Protein AF-A0A3C0JLB2-F1 (afdb_monomer)

Radius of gyration: 14.55 Å; Cα contacts (8 Å, |Δi|>4): 83; chains: 1; bounding box: 37×25×36 Å

pLDDT: mean 92.27, std 8.95, range [51.0, 98.56]

Foldseek 3Di:
DDDAPDDDDDDDDPQFDDDDFWDDFDQDPVRADVNHTDDGADVLLQVCCCQCVPVVHDSCVVSVHDGNHTNGD

Sequence (73 aa):
TDHGSGGAAFAIGDAVKGGQYGEYPSIKLEDLQHGDLVPNLDFRGLYSTVLEDWLGLDAKPIVKGTFEKPRFL

Solvent-accessible surface area (backbone atoms only — not comparable to full-atom values): 4893 Å² total; per-residue (Å²): 131,87,76,80,69,68,85,85,87,87,84,87,57,93,72,43,54,84,79,85,81,69,76,84,64,65,86,51,78,90,64,30,59,97,82,27,49,55,85,82,67,62,67,58,6,54,50,34,32,47,30,38,76,72,67,71,39,81,31,43,82,76,68,69,50,87,61,74,58,56,79,42,100

Secondary structure (DSSP, 8-state):
------------STT---S--SPPPP-SGGG-BTTBPPP-S-HHHHHHHIIIIIT----HHHHTS--------

Mean predicted aligned error: 3.88 Å

Structure (mmCIF, N/CA/C/O backbone):
data_AF-A0A3C0JLB2-F1
#
_entry.id   AF-A0A3C0JLB2-F1
#
loop_
_atom_site.group_PDB
_atom_site.id
_atom_site.type_symbol
_atom_site.label_atom_id
_atom_site.label_alt_id
_atom_site.label_comp_id
_atom_site.label_asym_id
_atom_site.label_entity_id
_atom_site.label_seq_id
_atom_site.pdbx_PDB_ins_code
_atom_site.Cartn_x
_atom_site.Cartn_y
_atom_site.Cartn_z
_atom_site.occupancy
_atom_site.B_iso_or_equiv
_atom_site.auth_seq_id
_atom_site.auth_comp_id
_atom_site.auth_asym_id
_atom_site.auth_atom_id
_atom_site.pdbx_PDB_model_num
ATOM 1 N N . THR A 1 1 ? 21.259 -14.609 -8.588 1.00 51.00 1 THR A N 1
ATOM 2 C CA . THR A 1 1 ? 19.948 -14.487 -9.251 1.00 51.00 1 THR A CA 1
ATOM 3 C C . THR A 1 1 ? 19.425 -13.123 -8.915 1.00 51.00 1 THR A C 1
ATOM 5 O O . THR A 1 1 ? 19.578 -12.720 -7.769 1.00 51.00 1 THR A O 1
ATOM 8 N N . ASP A 1 2 ? 18.908 -12.401 -9.896 1.00 58.78 2 ASP A N 1
ATOM 9 C CA . ASP A 1 2 ? 18.223 -11.149 -9.606 1.00 58.78 2 ASP A CA 1
ATOM 10 C C . ASP A 1 2 ? 16.859 -11.463 -8.972 1.00 58.78 2 ASP A C 1
ATOM 12 O O . ASP A 1 2 ? 16.167 -12.383 -9.422 1.00 58.78 2 ASP A O 1
ATOM 16 N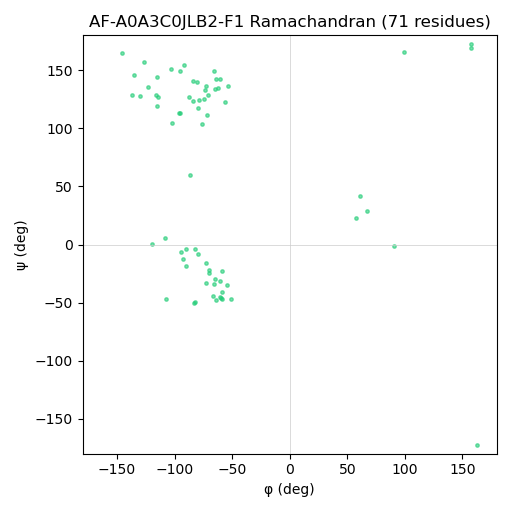 N . HIS A 1 3 ? 16.526 -10.784 -7.878 1.00 64.31 3 HIS A N 1
ATOM 17 C CA . HIS A 1 3 ? 15.217 -10.888 -7.244 1.00 64.31 3 HIS A CA 1
ATOM 18 C C . HIS A 1 3 ? 14.386 -9.732 -7.786 1.00 64.31 3 HIS A C 1
ATOM 20 O O . HIS A 1 3 ? 14.695 -8.587 -7.488 1.00 64.31 3 HIS A O 1
ATOM 26 N N . GLY A 1 4 ? 13.345 -10.032 -8.566 1.00 66.38 4 GLY A N 1
ATOM 27 C CA . GLY A 1 4 ? 12.493 -8.993 -9.137 1.00 66.38 4 GLY A CA 1
ATOM 28 C C . GLY A 1 4 ? 11.945 -8.036 -8.070 1.00 66.38 4 GLY A C 1
ATOM 29 O O . GLY A 1 4 ? 11.485 -8.457 -7.010 1.00 66.38 4 GLY A O 1
ATOM 30 N N . SER A 1 5 ? 11.989 -6.748 -8.386 1.00 75.12 5 SER A N 1
ATOM 31 C CA . SER A 1 5 ? 11.514 -5.600 -7.591 1.00 75.12 5 SER A CA 1
ATOM 32 C C . SER A 1 5 ? 9.989 -5.436 -7.493 1.00 75.12 5 SER A C 1
ATOM 34 O O . SER A 1 5 ? 9.496 -4.686 -6.647 1.00 75.12 5 SER A O 1
ATOM 36 N N . GLY A 1 6 ? 9.226 -6.105 -8.361 1.00 80.69 6 GLY A N 1
ATOM 37 C CA . GLY A 1 6 ? 7.771 -5.979 -8.432 1.00 80.69 6 GLY A CA 1
ATOM 38 C C . GLY A 1 6 ? 7.033 -6.808 -7.377 1.00 80.69 6 GLY A C 1
ATOM 39 O O . GLY A 1 6 ? 7.368 -7.966 -7.134 1.00 80.69 6 GLY A O 1
ATOM 40 N N . GLY A 1 7 ? 5.972 -6.243 -6.796 1.00 86.25 7 GLY A N 1
ATOM 41 C CA . GLY A 1 7 ? 5.093 -6.932 -5.849 1.00 86.25 7 GLY A CA 1
ATOM 42 C C . GLY A 1 7 ? 3.635 -6.486 -5.966 1.00 86.25 7 GLY A C 1
ATOM 43 O O . GLY A 1 7 ? 3.333 -5.461 -6.572 1.00 86.25 7 GLY A O 1
ATOM 44 N N . ALA A 1 8 ? 2.730 -7.264 -5.371 1.00 89.94 8 ALA A N 1
ATOM 45 C CA . ALA A 1 8 ? 1.307 -6.948 -5.268 1.00 89.94 8 ALA A CA 1
ATOM 46 C C . ALA A 1 8 ? 0.806 -7.232 -3.848 1.00 89.94 8 ALA A C 1
ATOM 48 O O . ALA A 1 8 ? 1.254 -8.180 -3.200 1.00 89.94 8 ALA A O 1
ATOM 49 N N . ALA A 1 9 ? -0.142 -6.422 -3.381 1.00 92.81 9 ALA A N 1
ATOM 50 C CA . ALA A 1 9 ? -0.848 -6.628 -2.124 1.00 92.81 9 ALA A CA 1
ATOM 51 C C . ALA A 1 9 ? -2.333 -6.884 -2.402 1.00 92.81 9 ALA A C 1
ATOM 53 O O . ALA A 1 9 ? -2.910 -6.291 -3.313 1.00 92.81 9 ALA A O 1
ATOM 54 N N . PHE A 1 10 ? -2.949 -7.755 -1.606 1.00 94.50 10 PHE A N 1
ATOM 55 C CA . PHE A 1 10 ? -4.355 -8.127 -1.747 1.00 94.50 10 PHE A CA 1
ATOM 56 C C . PHE A 1 10 ? -5.100 -7.841 -0.443 1.00 94.50 10 PHE A C 1
ATOM 58 O O . PHE A 1 10 ? -4.625 -8.198 0.634 1.00 94.50 10 PHE A O 1
ATOM 65 N N . ALA A 1 11 ? -6.284 -7.241 -0.552 1.00 95.69 11 ALA A N 1
ATOM 66 C CA . ALA A 1 11 ? -7.265 -7.145 0.523 1.00 95.69 11 ALA A CA 1
ATOM 67 C C . ALA A 1 11 ? -8.517 -7.915 0.089 1.00 95.69 11 ALA A C 1
ATOM 69 O O . ALA A 1 11 ? -9.007 -7.720 -1.022 1.00 95.69 11 ALA A O 1
ATOM 70 N N . ILE A 1 12 ? -9.005 -8.823 0.935 1.00 96.88 12 ILE A N 1
ATOM 71 C CA . ILE A 1 12 ? -10.133 -9.709 0.620 1.00 96.88 12 ILE A CA 1
ATOM 72 C C . ILE A 1 12 ? -11.050 -9.778 1.841 1.00 96.88 12 ILE A C 1
ATOM 74 O O . ILE A 1 12 ? -10.586 -10.058 2.944 1.00 96.88 12 ILE A O 1
ATOM 78 N N . GLY A 1 13 ? -12.345 -9.542 1.641 1.00 96.19 13 GLY A N 1
ATOM 79 C CA . GLY A 1 13 ? -13.372 -9.645 2.677 1.00 96.19 13 GLY A CA 1
ATOM 80 C C . GLY A 1 13 ? -14.608 -8.815 2.339 1.00 96.19 13 GLY A C 1
ATOM 81 O O . GLY A 1 13 ? -14.568 -7.991 1.431 1.00 96.19 13 GLY A O 1
ATOM 82 N N . ASP A 1 14 ? -15.690 -9.010 3.091 1.00 97.12 14 ASP A N 1
ATOM 83 C CA . ASP A 1 14 ? -16.992 -8.372 2.825 1.00 97.12 14 ASP A CA 1
ATOM 84 C C . ASP A 1 14 ? -16.945 -6.837 2.861 1.00 97.12 14 ASP A C 1
ATOM 86 O O . ASP A 1 14 ? -17.676 -6.172 2.134 1.00 97.12 14 ASP A O 1
ATOM 90 N N . ALA A 1 15 ? -16.069 -6.265 3.692 1.00 95.31 15 ALA A N 1
ATOM 91 C CA . ALA A 1 15 ? -15.885 -4.818 3.798 1.00 95.31 15 ALA A CA 1
ATOM 92 C C . ALA A 1 15 ? -15.006 -4.227 2.681 1.00 95.31 15 ALA A C 1
ATOM 94 O O . ALA A 1 15 ? -14.889 -3.008 2.580 1.00 95.31 15 ALA A O 1
ATOM 95 N N . VAL A 1 16 ? -14.369 -5.063 1.853 1.00 97.75 16 VAL A N 1
ATOM 96 C CA . VAL A 1 16 ? -13.454 -4.586 0.815 1.00 97.75 16 VAL A CA 1
ATOM 97 C C . VAL A 1 16 ? -14.238 -4.079 -0.389 1.00 97.75 16 VAL A C 1
ATOM 99 O O . VAL A 1 16 ? -14.996 -4.807 -1.032 1.00 97.75 16 VAL A O 1
ATOM 102 N N . LYS A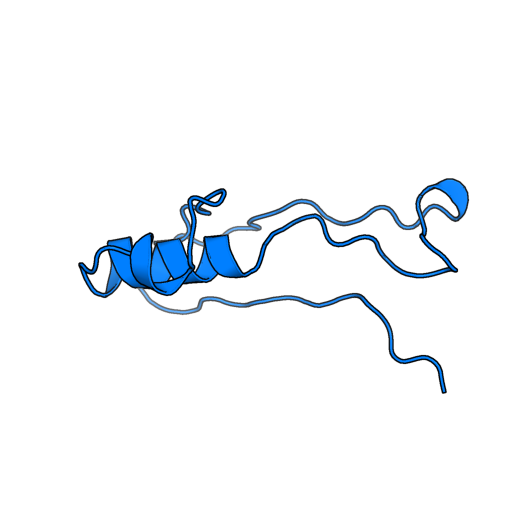 1 17 ? -13.981 -2.826 -0.759 1.00 97.62 17 LYS A N 1
ATOM 103 C CA . LYS A 1 17 ? -14.399 -2.248 -2.036 1.00 97.62 17 LYS A CA 1
ATOM 104 C C . LYS A 1 17 ? -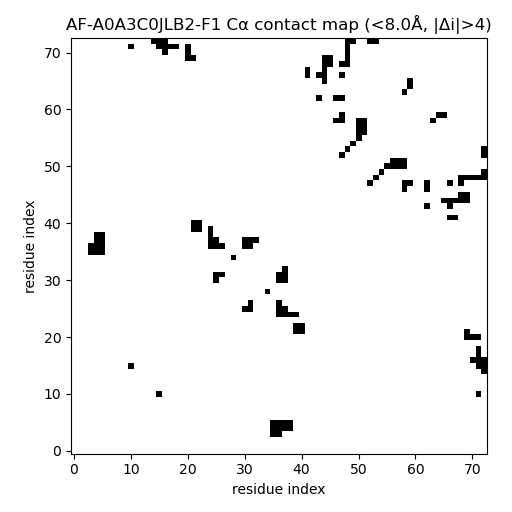13.471 -2.790 -3.117 1.00 97.62 17 LYS A C 1
ATOM 106 O O . LYS A 1 17 ? -12.312 -2.399 -3.206 1.00 97.62 17 LYS A O 1
ATOM 111 N N . GLY A 1 18 ? -13.971 -3.740 -3.904 1.00 96.06 18 GLY A N 1
ATOM 112 C CA . GLY A 1 18 ? -13.193 -4.379 -4.963 1.00 96.06 18 GLY A CA 1
ATOM 113 C C . GLY A 1 18 ? -12.717 -3.387 -6.028 1.00 96.06 18 GLY A C 1
ATOM 114 O O . GLY A 1 18 ? -13.441 -2.468 -6.408 1.00 96.06 18 GLY A O 1
ATOM 115 N N . GLY A 1 19 ? -11.503 -3.599 -6.534 1.00 94.69 19 GLY A N 1
ATOM 116 C CA . GLY A 1 19 ? -10.899 -2.774 -7.576 1.00 94.69 19 GLY A CA 1
ATOM 117 C C . GLY A 1 19 ? -9.377 -2.877 -7.583 1.00 94.69 19 GLY A C 1
ATOM 118 O O . GLY A 1 19 ? -8.779 -3.478 -6.691 1.00 94.69 19 GLY A O 1
ATOM 119 N N . GLN A 1 20 ? -8.753 -2.279 -8.597 1.00 93.75 20 GLN A N 1
ATOM 120 C CA . GLN A 1 20 ? -7.313 -2.051 -8.606 1.00 93.75 20 GLN A CA 1
ATOM 121 C C . GLN A 1 20 ? -7.023 -0.713 -7.924 1.00 93.75 20 GLN A C 1
ATOM 123 O O . GLN A 1 20 ? -7.577 0.319 -8.303 1.00 93.75 20 GLN A O 1
ATOM 128 N N . TYR A 1 21 ? -6.137 -0.745 -6.934 1.00 93.06 21 TYR A N 1
ATOM 129 C CA . TYR A 1 21 ? -5.658 0.435 -6.228 1.00 93.06 21 TYR A CA 1
ATOM 130 C C . TYR A 1 21 ? -4.163 0.588 -6.505 1.00 93.06 21 TYR A C 1
ATOM 132 O O . TYR A 1 21 ? -3.385 -0.310 -6.188 1.00 93.06 21 TYR A O 1
ATOM 140 N N . GLY A 1 22 ? -3.783 1.709 -7.118 1.00 89.44 22 GLY A N 1
ATOM 141 C CA . GLY A 1 22 ? -2.454 1.925 -7.692 1.00 89.44 22 GLY A CA 1
ATOM 142 C C . GLY A 1 22 ? -2.425 1.698 -9.206 1.00 89.44 22 GLY A C 1
ATOM 143 O O . GLY A 1 22 ? -3.356 1.148 -9.801 1.00 89.44 22 GLY A O 1
ATOM 144 N N . GLU A 1 23 ? -1.351 2.143 -9.846 1.00 89.56 23 GLU A N 1
ATOM 145 C CA . GLU A 1 23 ? -1.190 2.047 -11.297 1.00 89.56 23 GLU A CA 1
ATOM 146 C C . GLU A 1 23 ? -0.466 0.751 -11.681 1.00 89.56 23 GLU A C 1
ATOM 148 O O . GLU A 1 23 ? 0.298 0.187 -10.900 1.00 89.56 23 GLU A O 1
ATOM 153 N N . TYR A 1 24 ? -0.692 0.250 -12.894 1.00 89.06 24 TYR A N 1
ATOM 154 C CA . TYR A 1 24 ? 0.158 -0.819 -13.413 1.00 89.06 24 TYR A CA 1
ATOM 155 C C . TYR A 1 24 ? 1.513 -0.203 -13.806 1.00 89.06 24 TYR A C 1
ATOM 157 O O . TYR A 1 24 ? 1.510 0.770 -14.566 1.00 89.06 24 TYR A O 1
ATOM 165 N N . PRO A 1 25 ? 2.656 -0.700 -13.298 1.00 89.12 25 PRO A N 1
ATOM 166 C CA . PRO A 1 25 ? 3.951 -0.094 -13.589 1.00 89.12 25 PRO A CA 1
ATOM 167 C C . PRO A 1 25 ? 4.295 -0.229 -15.077 1.00 89.12 25 PRO A C 1
ATOM 169 O O . PRO A 1 25 ? 3.909 -1.196 -15.739 1.00 89.12 25 PRO A O 1
ATOM 172 N N . SER A 1 26 ? 5.038 0.740 -15.613 1.00 90.88 26 SER A N 1
ATOM 173 C CA . SER A 1 26 ? 5.509 0.655 -16.996 1.00 90.88 26 SER A CA 1
ATOM 174 C C . SER A 1 26 ? 6.458 -0.529 -17.180 1.00 90.88 26 SER A C 1
ATOM 176 O O . SER A 1 26 ? 7.284 -0.825 -16.321 1.00 90.88 26 SER A O 1
ATOM 178 N N . ILE A 1 27 ? 6.344 -1.184 -18.336 1.00 91.12 27 ILE A N 1
ATOM 179 C CA . ILE A 1 27 ? 7.221 -2.283 -18.765 1.00 91.12 27 ILE A CA 1
ATOM 180 C C . ILE A 1 27 ? 8.159 -1.867 -19.907 1.00 91.12 27 ILE A C 1
ATOM 182 O O . ILE A 1 27 ? 8.844 -2.709 -20.489 1.00 91.12 27 ILE A O 1
ATOM 186 N N . LYS A 1 28 ? 8.165 -0.581 -20.284 1.00 95.12 28 LYS A N 1
ATOM 187 C CA . LYS A 1 28 ? 9.098 -0.065 -21.290 1.00 95.12 28 LYS A CA 1
ATOM 188 C C . LYS A 1 28 ? 10.491 0.013 -20.681 1.00 95.12 28 LYS A C 1
ATOM 190 O O . LYS A 1 28 ? 10.641 0.521 -19.579 1.00 95.12 28 LYS A O 1
ATOM 195 N N . LEU A 1 29 ? 11.509 -0.412 -21.430 1.00 92.50 29 LEU A N 1
ATOM 196 C CA . LEU A 1 29 ? 12.902 -0.451 -20.962 1.00 92.50 29 LEU A CA 1
ATOM 197 C C . LEU A 1 29 ? 13.414 0.898 -20.434 1.00 92.50 29 LEU A C 1
ATOM 199 O O . LEU A 1 29 ? 14.202 0.919 -19.497 1.00 92.50 29 LEU A O 1
ATOM 203 N N . GLU A 1 30 ? 12.967 2.005 -21.027 1.00 95.75 30 GLU A N 1
ATOM 204 C CA . GLU A 1 30 ? 13.340 3.372 -20.63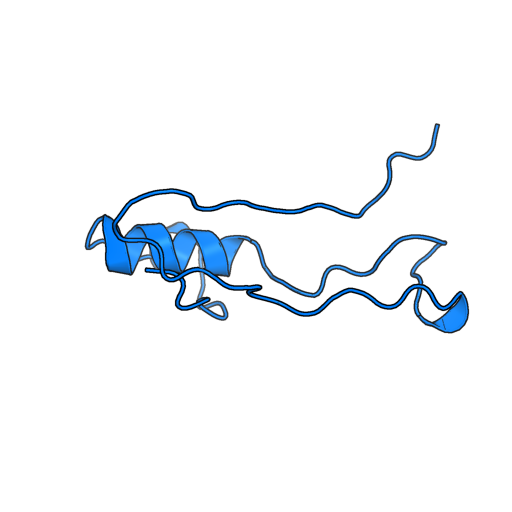4 1.00 95.75 30 GLU A CA 1
ATOM 205 C C . GLU A 1 30 ? 12.766 3.815 -19.280 1.00 95.75 30 GLU A C 1
ATOM 207 O O . GLU A 1 30 ? 13.331 4.702 -18.645 1.00 95.75 30 GLU A O 1
ATOM 212 N N . ASP A 1 31 ? 11.691 3.170 -18.822 1.00 92.94 31 ASP A N 1
ATOM 213 C CA . ASP A 1 31 ? 11.028 3.475 -17.553 1.00 92.94 31 ASP A CA 1
ATOM 214 C C . ASP A 1 31 ? 11.530 2.580 -16.400 1.00 92.94 31 ASP A C 1
ATOM 216 O O . ASP A 1 31 ? 11.151 2.787 -15.247 1.00 92.94 31 ASP A O 1
ATOM 220 N N . LEU A 1 32 ? 12.372 1.578 -16.694 1.00 91.62 32 LEU A N 1
ATOM 221 C CA . LEU A 1 32 ? 12.912 0.646 -15.702 1.00 91.62 32 LEU A CA 1
ATOM 222 C C . LEU A 1 32 ? 14.150 1.228 -15.010 1.00 91.62 32 LEU A C 1
ATOM 224 O O . LEU A 1 32 ? 15.038 1.794 -15.651 1.00 91.62 32 LEU A O 1
ATOM 228 N N . GLN A 1 33 ? 14.276 1.006 -13.703 1.00 90.69 33 GLN A N 1
ATOM 229 C CA . GLN A 1 33 ? 15.485 1.366 -12.956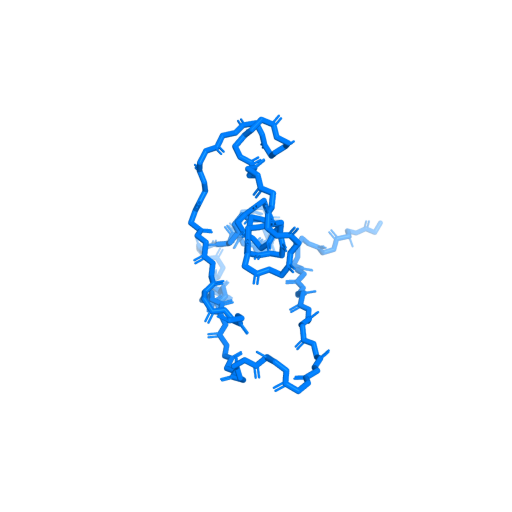 1.00 90.69 33 GLN A CA 1
ATOM 230 C C . GLN A 1 33 ? 16.380 0.142 -12.842 1.00 90.69 33 GLN A C 1
ATOM 232 O O . GLN A 1 33 ? 16.007 -0.818 -12.200 1.00 90.69 33 GLN A O 1
ATOM 237 N N . HIS A 1 34 ? 17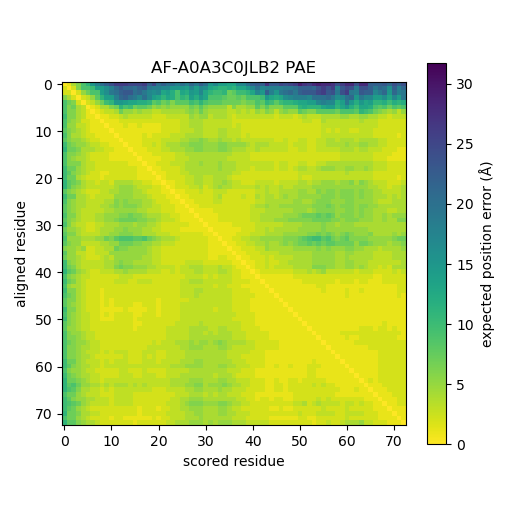.550 0.133 -13.481 1.00 88.94 34 HIS A N 1
ATOM 238 C CA . HIS A 1 34 ? 18.433 -1.048 -13.501 1.00 88.94 34 HIS A CA 1
ATOM 239 C C . HIS A 1 34 ? 17.788 -2.335 -14.063 1.00 88.94 34 HIS A C 1
ATOM 241 O O . HIS A 1 34 ? 18.283 -3.427 -13.810 1.00 88.94 34 HIS A O 1
ATOM 247 N N . GLY A 1 35 ? 16.732 -2.210 -14.877 1.00 89.12 35 GLY A N 1
ATOM 248 C CA . GLY A 1 35 ? 15.963 -3.348 -15.402 1.00 89.12 35 GLY A CA 1
ATOM 249 C C . GLY A 1 35 ? 14.775 -3.758 -14.527 1.00 89.12 35 GLY A C 1
ATOM 250 O O . GLY A 1 35 ? 14.019 -4.646 -14.913 1.00 89.12 35 GLY A O 1
ATOM 251 N N . ASP A 1 36 ? 14.579 -3.074 -13.401 1.00 90.00 36 ASP A N 1
ATOM 252 C CA . ASP A 1 36 ? 13.524 -3.331 -12.434 1.00 90.00 36 ASP A CA 1
ATOM 253 C C . ASP A 1 36 ? 12.285 -2.450 -12.635 1.00 90.00 36 ASP A C 1
ATOM 255 O O . ASP A 1 36 ? 12.371 -1.292 -13.063 1.00 90.00 36 ASP A O 1
ATOM 259 N N . LEU A 1 37 ? 11.122 -3.006 -12.277 1.00 91.12 37 LEU A N 1
ATOM 260 C CA . LEU A 1 37 ? 9.871 -2.258 -12.201 1.00 91.12 37 LEU A CA 1
ATOM 261 C C . LEU A 1 37 ? 9.984 -1.205 -11.100 1.00 91.12 37 LEU A C 1
ATOM 263 O O . LEU A 1 37 ? 10.384 -1.496 -9.973 1.00 91.12 37 LEU A O 1
ATOM 267 N N . VAL A 1 38 ? 9.569 0.019 -11.408 1.00 89.75 38 VAL A N 1
ATOM 268 C CA . VAL A 1 38 ? 9.578 1.109 -10.432 1.00 89.75 38 VAL A CA 1
ATOM 269 C C . VAL A 1 38 ? 8.308 1.041 -9.578 1.00 89.75 38 VAL A C 1
ATOM 271 O O . VAL A 1 38 ? 7.206 1.084 -10.135 1.00 89.75 38 VAL A O 1
ATOM 274 N N . PRO A 1 39 ? 8.416 0.955 -8.237 1.00 88.56 39 PRO A N 1
ATOM 275 C CA . PRO A 1 39 ? 7.255 1.004 -7.357 1.00 88.56 39 PRO A CA 1
ATOM 276 C C . PRO A 1 39 ? 6.521 2.340 -7.484 1.00 88.56 39 PRO A C 1
ATOM 278 O O . PRO A 1 39 ? 7.137 3.404 -7.445 1.00 88.56 39 PRO A O 1
ATOM 281 N N . ASN A 1 40 ? 5.197 2.283 -7.582 1.00 88.94 40 ASN A N 1
ATOM 282 C CA . ASN A 1 40 ? 4.328 3.457 -7.714 1.00 88.94 40 ASN A CA 1
ATOM 283 C C . ASN A 1 40 ? 3.320 3.604 -6.564 1.00 88.94 40 ASN A C 1
ATOM 285 O O . ASN A 1 40 ? 2.549 4.557 -6.545 1.00 88.94 40 ASN A O 1
ATOM 289 N N . LEU A 1 41 ? 3.337 2.686 -5.595 1.00 90.31 41 LEU A N 1
ATOM 290 C CA . LEU A 1 41 ? 2.520 2.747 -4.391 1.00 90.31 41 LEU A CA 1
ATOM 291 C C . LEU A 1 41 ? 3.399 2.538 -3.160 1.00 90.31 41 LEU A C 1
ATOM 293 O O . LEU A 1 41 ? 4.122 1.547 -3.050 1.00 90.31 41 LEU A O 1
ATOM 297 N N . ASP A 1 42 ? 3.298 3.455 -2.201 1.00 93.56 42 ASP A N 1
ATOM 298 C CA . ASP A 1 42 ? 3.931 3.290 -0.900 1.00 93.56 42 ASP A CA 1
ATOM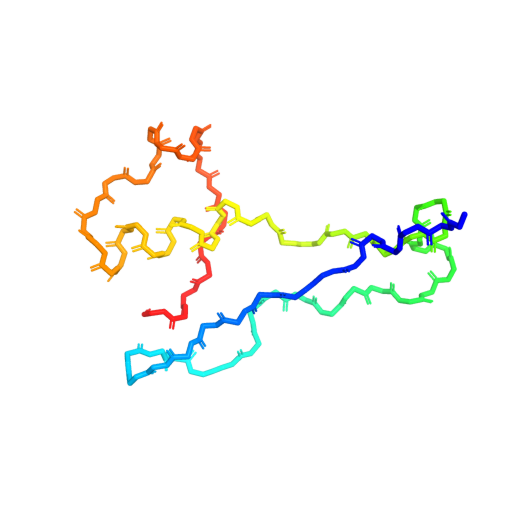 299 C C . ASP A 1 42 ? 3.082 2.357 -0.026 1.00 93.56 42 ASP A C 1
ATOM 301 O O . ASP A 1 42 ? 1.940 2.670 0.318 1.00 93.56 42 ASP A O 1
ATOM 305 N N . PHE A 1 43 ? 3.639 1.210 0.371 1.00 93.62 43 PHE A N 1
ATOM 306 C CA . PHE A 1 43 ? 2.931 0.215 1.185 1.00 93.62 43 PHE A CA 1
ATOM 307 C C . PHE A 1 43 ? 2.434 0.778 2.530 1.00 93.62 43 PHE A C 1
ATOM 309 O O . PHE A 1 43 ? 1.486 0.250 3.114 1.00 93.62 43 PHE A O 1
ATOM 316 N N . ARG A 1 44 ? 3.042 1.862 3.032 1.00 97.12 44 ARG A N 1
ATOM 317 C CA . ARG A 1 44 ? 2.585 2.543 4.251 1.00 97.12 44 ARG A CA 1
ATOM 318 C C . ARG A 1 44 ? 1.205 3.160 4.071 1.00 97.12 44 ARG A C 1
ATOM 320 O O . ARG A 1 44 ? 0.446 3.195 5.029 1.00 97.12 44 ARG A O 1
ATOM 327 N N . GLY A 1 45 ? 0.862 3.569 2.852 1.00 96.81 45 GLY A N 1
ATOM 328 C CA . GLY A 1 45 ? -0.478 4.009 2.483 1.00 96.81 45 GLY A CA 1
ATOM 329 C C . GLY A 1 45 ? -1.535 2.924 2.673 1.00 96.81 45 GLY A C 1
ATOM 330 O O . GLY A 1 45 ? -2.576 3.170 3.277 1.00 96.81 45 GLY A O 1
ATOM 331 N N . LEU A 1 46 ? -1.229 1.697 2.237 1.00 96.44 46 LEU A N 1
ATOM 332 C CA . LEU A 1 46 ? -2.085 0.528 2.457 1.00 96.44 46 LEU A CA 1
ATOM 333 C C . LEU A 1 46 ? -2.294 0.268 3.952 1.00 96.44 46 LEU A C 1
ATOM 335 O O . LEU A 1 46 ? -3.425 0.051 4.389 1.00 96.44 46 LEU A O 1
ATOM 339 N N . TYR A 1 47 ? -1.222 0.317 4.748 1.00 97.62 47 TYR A N 1
ATOM 340 C CA . TYR A 1 47 ? -1.346 0.153 6.196 1.00 97.62 47 TYR A CA 1
ATOM 341 C C . TYR A 1 47 ? -2.121 1.288 6.856 1.00 97.62 47 TYR A C 1
ATOM 343 O O . TYR A 1 47 ? -2.874 1.011 7.783 1.00 97.62 47 TYR A O 1
ATOM 351 N N . SER A 1 48 ? -2.016 2.524 6.366 1.00 98.38 48 SER A N 1
ATOM 352 C CA . SER A 1 48 ? -2.863 3.615 6.849 1.00 98.38 48 SER A CA 1
ATOM 353 C C . SER A 1 48 ? -4.350 3.318 6.645 1.00 98.38 48 SER A C 1
ATOM 355 O O . SER A 1 48 ? -5.124 3.548 7.569 1.00 98.38 48 SER A O 1
ATOM 357 N N . THR A 1 49 ? -4.755 2.742 5.503 1.00 98.00 49 THR A N 1
ATOM 358 C CA . THR A 1 49 ? -6.154 2.321 5.276 1.00 98.00 49 THR A CA 1
ATOM 359 C C . THR A 1 49 ? -6.602 1.300 6.318 1.00 98.00 49 THR A C 1
ATOM 361 O O . THR A 1 49 ? -7.654 1.460 6.925 1.00 98.00 49 THR A O 1
ATOM 364 N N . VAL A 1 50 ? -5.795 0.271 6.589 1.00 97.69 50 VAL A N 1
ATOM 365 C CA . VAL A 1 50 ? -6.148 -0.754 7.589 1.00 97.69 50 VAL A CA 1
ATOM 366 C C . VAL A 1 50 ? -6.189 -0.166 9.004 1.00 97.69 50 VAL A C 1
ATOM 368 O O . VAL A 1 50 ? -7.109 -0.439 9.772 1.00 97.69 50 VAL A O 1
ATOM 371 N N . LEU A 1 51 ? -5.199 0.644 9.371 1.00 98.44 51 LEU A N 1
ATOM 372 C CA . LEU A 1 51 ? -5.099 1.221 10.710 1.00 98.44 51 LEU A CA 1
ATOM 373 C C . LEU A 1 51 ? -6.265 2.167 11.005 1.00 98.44 51 LEU A C 1
ATOM 375 O O . LEU A 1 51 ? -6.889 2.042 12.054 1.00 98.44 51 LEU A O 1
ATOM 379 N N . GLU A 1 52 ? -6.582 3.073 10.085 1.00 98.31 52 GLU A N 1
ATOM 380 C CA . GLU A 1 52 ? -7.614 4.087 10.306 1.00 98.31 52 GLU A CA 1
ATOM 381 C C . GLU A 1 52 ? -9.018 3.545 10.036 1.00 98.31 52 GLU A C 1
ATOM 383 O O . GLU A 1 52 ? -9.902 3.687 10.879 1.00 98.31 52 GLU A O 1
ATOM 388 N N . ASP A 1 53 ? -9.225 2.899 8.885 1.00 97.75 53 ASP A N 1
ATOM 389 C CA . ASP A 1 53 ? -10.571 2.605 8.383 1.00 97.75 53 ASP A CA 1
ATOM 390 C C . ASP A 1 53 ? -11.100 1.242 8.868 1.00 97.75 53 ASP A C 1
ATOM 392 O O . ASP A 1 53 ? -12.310 1.022 8.868 1.00 97.75 53 ASP A O 1
ATOM 396 N N . TRP A 1 54 ? -10.220 0.339 9.329 1.00 97.00 54 TRP A N 1
ATOM 397 C CA . TRP A 1 54 ? -10.615 -0.937 9.949 1.00 97.00 54 TRP A CA 1
ATOM 398 C C . TRP A 1 54 ? -10.401 -0.961 11.463 1.00 97.00 54 TRP A C 1
ATOM 400 O O . TRP A 1 54 ? -11.286 -1.384 12.205 1.00 97.00 54 TRP A O 1
ATOM 410 N N . LEU A 1 55 ? -9.231 -0.524 11.938 1.00 97.75 55 LEU A N 1
ATOM 411 C CA . LEU A 1 55 ? -8.869 -0.615 13.359 1.00 97.75 55 LEU A CA 1
ATOM 412 C C . LEU A 1 55 ? -9.211 0.643 14.172 1.00 97.75 55 LEU A C 1
ATOM 414 O O . LEU A 1 55 ? -9.166 0.584 15.401 1.00 97.75 55 LEU A O 1
ATOM 418 N N . GLY A 1 56 ? -9.552 1.764 13.526 1.00 97.94 56 GLY A N 1
ATOM 419 C CA . GLY A 1 56 ? -9.880 3.020 14.209 1.00 97.94 56 GLY A CA 1
ATOM 420 C C . GLY A 1 56 ? -8.695 3.663 14.943 1.00 97.94 56 GLY A C 1
ATOM 421 O O . GLY A 1 56 ? -8.889 4.331 15.959 1.00 97.94 56 GLY A O 1
ATOM 422 N N . LEU A 1 57 ? -7.468 3.435 14.470 1.00 98.56 57 LEU A N 1
ATOM 423 C CA . LEU A 1 57 ? -6.222 3.943 15.052 1.00 98.56 57 LEU A CA 1
ATOM 424 C C . LEU A 1 57 ? -5.669 5.124 14.246 1.00 98.56 57 LEU A C 1
ATOM 426 O O . LEU A 1 57 ? -5.816 5.169 13.030 1.00 98.56 57 LEU A O 1
ATOM 430 N N . ASP A 1 58 ? -4.949 6.037 14.904 1.00 98.06 58 ASP A N 1
ATOM 431 C CA . ASP A 1 58 ? -4.152 7.057 14.208 1.00 98.06 58 ASP A CA 1
ATOM 432 C C . ASP A 1 58 ? -2.924 6.403 13.554 1.00 98.06 58 ASP A C 1
ATOM 434 O O . ASP A 1 58 ? -2.008 5.932 14.240 1.00 98.06 58 ASP A O 1
ATOM 438 N N . ALA A 1 59 ? -2.900 6.362 12.218 1.00 98.38 59 ALA A N 1
ATOM 439 C CA . ALA A 1 59 ? -1.817 5.732 11.473 1.00 98.38 59 ALA A CA 1
ATOM 440 C C . ALA A 1 59 ? -0.524 6.552 11.506 1.00 98.38 59 ALA A C 1
ATOM 442 O O . ALA A 1 59 ? 0.566 5.972 11.517 1.00 98.38 59 ALA A O 1
ATOM 443 N N . LYS A 1 60 ? -0.609 7.888 11.547 1.00 98.38 60 LYS A N 1
ATOM 444 C CA . LYS A 1 60 ? 0.540 8.789 11.373 1.00 98.38 60 LYS A CA 1
ATOM 445 C C . LYS A 1 60 ? 1.743 8.463 12.277 1.00 98.38 60 LYS A C 1
ATOM 447 O O . LYS A 1 60 ? 2.859 8.407 11.745 1.00 98.38 60 LYS A O 1
ATOM 452 N N . PRO A 1 61 ? 1.589 8.215 13.596 1.00 98.31 61 PRO A N 1
ATOM 453 C CA . PRO A 1 61 ? 2.713 7.831 14.454 1.00 98.31 61 PRO A CA 1
ATOM 454 C C . PRO A 1 61 ? 3.254 6.417 14.176 1.00 98.31 61 PRO A C 1
ATOM 456 O O . PRO A 1 61 ? 4.424 6.155 14.452 1.00 98.31 61 PRO A O 1
ATOM 459 N N . ILE A 1 62 ? 2.444 5.515 13.612 1.00 98.19 62 ILE A N 1
ATOM 460 C CA . ILE A 1 62 ? 2.801 4.112 13.345 1.00 98.19 62 ILE A CA 1
ATOM 461 C C . ILE A 1 62 ? 3.579 3.999 12.030 1.00 98.19 62 ILE A C 1
ATOM 463 O O . ILE A 1 62 ? 4.674 3.436 11.997 1.00 98.19 62 ILE A O 1
ATOM 467 N N . VAL A 1 63 ? 3.047 4.585 10.953 1.00 97.94 63 VAL A N 1
ATOM 468 C CA . VAL A 1 63 ? 3.701 4.589 9.633 1.00 97.94 63 VAL A CA 1
ATOM 469 C C . VAL A 1 63 ? 4.762 5.687 9.492 1.00 97.94 63 VAL A C 1
ATOM 471 O O . VAL A 1 63 ? 5.478 5.734 8.490 1.00 97.94 63 VAL A O 1
ATOM 474 N N . LYS A 1 64 ? 4.907 6.535 10.520 1.00 97.94 64 LYS A N 1
ATOM 475 C CA . LYS A 1 64 ? 5.888 7.628 10.621 1.00 97.94 64 LYS A CA 1
ATOM 476 C C . LYS A 1 64 ? 5.733 8.682 9.521 1.00 97.94 64 LYS A C 1
ATOM 478 O O . LYS A 1 64 ? 6.722 9.158 8.967 1.00 97.94 64 LYS A O 1
ATOM 483 N N . GLY A 1 65 ? 4.496 9.050 9.201 1.00 97.38 65 GLY A N 1
ATOM 484 C CA . GLY A 1 65 ? 4.215 10.047 8.173 1.00 97.38 65 GLY A CA 1
ATOM 485 C C . GLY A 1 65 ? 2.776 10.025 7.682 1.00 97.38 65 GLY A C 1
ATOM 486 O O . GLY A 1 65 ? 1.925 9.326 8.224 1.00 97.38 65 GLY A O 1
ATOM 487 N N . THR A 1 66 ? 2.520 10.809 6.642 1.00 97.25 66 THR A N 1
ATOM 488 C CA . THR A 1 66 ? 1.259 10.792 5.900 1.00 97.25 66 THR A CA 1
A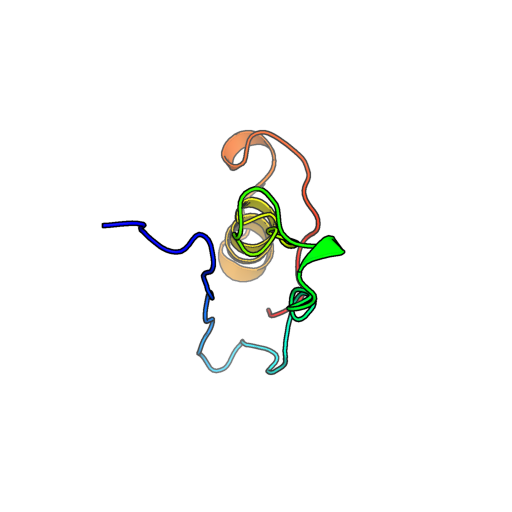TOM 489 C C . THR A 1 66 ? 1.561 10.304 4.493 1.00 97.25 66 THR A C 1
ATOM 491 O O . THR A 1 66 ? 2.449 10.838 3.834 1.00 97.25 66 THR A O 1
ATOM 494 N N . PHE A 1 67 ? 0.830 9.284 4.059 1.00 97.00 67 PHE A N 1
ATOM 495 C CA . PHE A 1 67 ? 0.997 8.627 2.766 1.00 97.00 67 PHE A CA 1
ATOM 496 C C . PHE A 1 67 ? -0.346 8.610 2.045 1.00 97.00 67 PHE A C 1
ATOM 498 O O . PHE A 1 67 ? -1.392 8.713 2.690 1.00 97.00 67 PHE A O 1
ATOM 505 N N . GLU A 1 68 ? -0.323 8.490 0.719 1.00 95.31 68 GLU A N 1
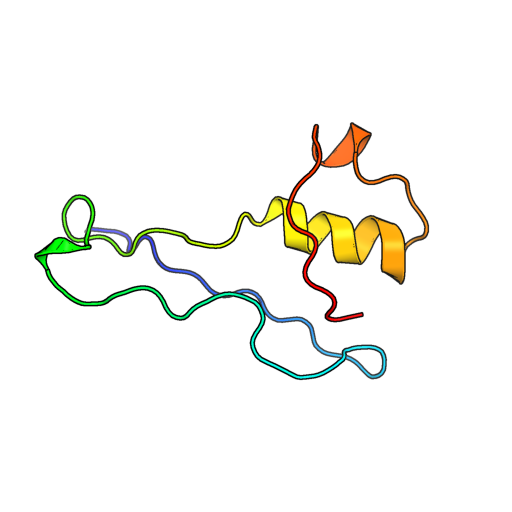ATOM 506 C CA . GLU A 1 68 ? -1.544 8.286 -0.055 1.00 95.31 68 GLU A CA 1
ATOM 507 C C . GLU A 1 68 ? -2.271 7.044 0.464 1.00 95.31 68 GLU A C 1
ATOM 509 O O . GLU A 1 68 ? -1.687 5.967 0.519 1.00 95.31 68 GLU A O 1
ATOM 514 N N . LYS A 1 69 ? -3.528 7.207 0.883 1.00 94.31 69 LYS A N 1
ATOM 515 C CA . LYS A 1 69 ? -4.323 6.158 1.525 1.00 94.31 69 LYS A CA 1
ATOM 516 C C . LYS A 1 69 ? -5.321 5.571 0.521 1.00 94.31 69 LYS A C 1
ATOM 518 O O . LYS A 1 69 ? -6.324 6.232 0.224 1.00 94.31 69 LYS A O 1
ATOM 523 N N . PRO A 1 70 ? -5.097 4.360 -0.021 1.00 95.56 70 PRO A N 1
ATOM 524 C CA . PRO A 1 70 ? -6.004 3.791 -1.005 1.00 95.56 70 PRO A CA 1
ATOM 525 C C . PRO A 1 70 ? -7.324 3.382 -0.342 1.00 95.56 70 PRO A C 1
ATOM 527 O O . PRO A 1 70 ? -7.335 2.683 0.667 1.00 95.56 70 PRO A O 1
ATOM 530 N N . ARG A 1 71 ? -8.456 3.817 -0.899 1.00 95.75 71 ARG A N 1
ATOM 531 C CA . ARG A 1 71 ? -9.792 3.670 -0.285 1.00 95.75 71 ARG A CA 1
ATOM 532 C C . ARG A 1 71 ? -10.455 2.328 -0.625 1.00 95.75 71 ARG A C 1
ATOM 534 O O . ARG A 1 71 ? -11.498 2.308 -1.284 1.00 95.75 71 ARG A O 1
ATOM 541 N N . PHE A 1 72 ? -9.809 1.225 -0.248 1.00 96.44 72 PHE A N 1
ATOM 542 C CA . PHE A 1 72 ? -10.316 -0.141 -0.462 1.00 96.44 72 PHE A CA 1
ATOM 543 C C . PHE A 1 72 ? -11.169 -0.677 0.694 1.00 96.44 72 PHE A C 1
ATOM 545 O O . PHE A 1 72 ? -11.727 -1.762 0.565 1.00 96.44 72 PHE A O 1
ATOM 552 N N . LEU A 1 73 ? -11.301 0.077 1.788 1.00 96.00 73 LEU A N 1
ATOM 553 C CA . LEU A 1 73 ? -12.234 -0.161 2.894 1.00 96.00 73 LEU A CA 1
ATOM 554 C C . LEU A 1 73 ? -13.284 0.959 2.940 1.00 96.00 73 LEU A C 1
ATOM 556 O O . LEU A 1 73 ? -13.015 2.073 2.428 1.00 96.00 73 LEU A O 1
#